Protein AF-A0A9E4L2Q2-F1 (afdb_monomer)

pLDDT: mean 92.12, std 5.34, range [73.31, 98.25]

Radius of gyration: 1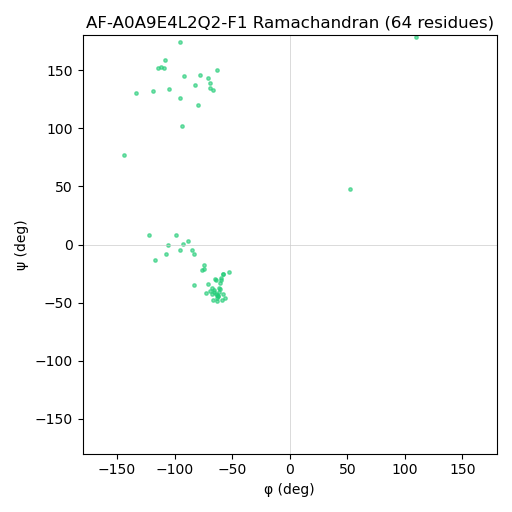4.52 Å; Cα contacts (8 Å, |Δi|>4): 34; chains: 1; bounding box: 37×26×29 Å

Sequence (66 aa):
MIERFDIRRSDNDRRKISLEDMASIRDVAPSDKYEGSIEQVARALRGVSSNAEADILVLLGRAVFA

Foldseek 3Di:
DDDDPQDDDDPPDPDGHDDDDQCVLLVHDPVCSVPDDLVSSLVSQCVPDPDSVVVNVVSVVVVVPD

Structure (mmCIF, N/CA/C/O backbone):
data_AF-A0A9E4L2Q2-F1
#
_entry.id   AF-A0A9E4L2Q2-F1
#
loop_
_atom_site.group_PDB
_atom_site.id
_atom_site.type_symbol
_atom_site.label_atom_id
_atom_site.label_alt_id
_atom_site.label_comp_id
_atom_site.label_asym_id
_atom_site.label_entity_id
_atom_site.label_seq_id
_atom_site.pdbx_PDB_ins_code
_atom_site.Cartn_x
_atom_site.Cartn_y
_atom_site.Cartn_z
_atom_site.occupancy
_atom_site.B_iso_or_equiv
_atom_site.auth_seq_id
_atom_site.auth_comp_id
_atom_site.auth_asym_id
_atom_site.auth_atom_id
_atom_site.pdbx_PDB_model_num
ATOM 1 N N . MET A 1 1 ? 20.439 -3.419 9.021 1.00 80.94 1 MET A N 1
ATOM 2 C CA . MET A 1 1 ? 20.240 -2.424 7.942 1.00 80.94 1 MET A CA 1
ATOM 3 C C . MET A 1 1 ? 19.071 -2.911 7.090 1.00 80.94 1 MET A C 1
ATOM 5 O O . MET A 1 1 ? 19.110 -4.074 6.713 1.00 80.94 1 MET A O 1
ATOM 9 N N . ILE A 1 2 ? 18.029 -2.098 6.864 1.00 89.38 2 ILE A N 1
ATOM 10 C CA . ILE A 1 2 ? 16.858 -2.461 6.034 1.00 89.38 2 ILE A CA 1
ATOM 11 C C . ILE A 1 2 ? 16.969 -1.742 4.686 1.00 89.38 2 ILE A C 1
ATOM 13 O O . ILE A 1 2 ? 17.292 -0.556 4.639 1.00 89.38 2 ILE A O 1
ATOM 17 N N . GLU A 1 3 ? 16.732 -2.468 3.597 1.00 88.50 3 GLU A N 1
ATOM 18 C CA . GLU A 1 3 ? 16.718 -1.917 2.243 1.00 88.50 3 GLU A CA 1
ATOM 19 C C . GLU A 1 3 ? 15.509 -0.999 2.011 1.00 88.50 3 GLU A C 1
ATOM 21 O O . GLU A 1 3 ? 14.379 -1.343 2.349 1.00 88.50 3 GLU A O 1
ATOM 26 N N . ARG A 1 4 ? 15.752 0.170 1.404 1.00 90.50 4 ARG A N 1
ATOM 27 C CA . ARG A 1 4 ? 14.704 1.113 0.999 1.00 90.50 4 ARG A CA 1
ATOM 28 C C . ARG A 1 4 ? 14.052 0.672 -0.305 1.00 90.50 4 ARG A C 1
ATOM 30 O O . ARG A 1 4 ? 14.724 0.608 -1.328 1.00 90.50 4 ARG A O 1
ATOM 37 N N . PHE A 1 5 ? 12.744 0.436 -0.272 1.00 91.88 5 PHE A N 1
ATOM 38 C CA . PHE A 1 5 ? 11.953 0.051 -1.445 1.00 91.88 5 PHE A CA 1
ATOM 39 C C . PHE A 1 5 ? 11.507 1.246 -2.305 1.00 91.88 5 PHE A C 1
ATOM 41 O O . PHE A 1 5 ? 11.001 1.056 -3.407 1.00 91.88 5 PHE A O 1
ATOM 48 N N . ASP A 1 6 ? 11.720 2.477 -1.836 1.00 91.69 6 ASP A N 1
ATOM 49 C CA . ASP A 1 6 ? 11.406 3.713 -2.558 1.00 91.69 6 ASP A CA 1
ATOM 50 C C . ASP A 1 6 ? 12.590 4.264 -3.388 1.00 91.69 6 ASP A C 1
ATOM 52 O O . ASP A 1 6 ? 12.468 5.284 -4.071 1.00 91.69 6 ASP A O 1
ATOM 56 N N . ILE A 1 7 ? 13.744 3.583 -3.372 1.00 90.56 7 ILE A N 1
ATOM 57 C CA . ILE A 1 7 ? 14.955 3.959 -4.118 1.00 90.56 7 ILE A CA 1
ATOM 58 C C . ILE A 1 7 ? 15.326 2.852 -5.113 1.00 90.56 7 ILE A C 1
ATOM 60 O O . ILE A 1 7 ? 15.396 1.677 -4.759 1.00 90.56 7 ILE A O 1
ATOM 64 N N . ARG A 1 8 ? 15.599 3.227 -6.370 1.00 85.62 8 ARG A N 1
ATOM 65 C CA . ARG A 1 8 ? 16.122 2.314 -7.401 1.00 85.62 8 ARG A CA 1
ATOM 66 C C . ARG A 1 8 ? 17.625 2.080 -7.197 1.00 85.62 8 ARG A C 1
ATOM 68 O O . ARG A 1 8 ? 18.339 2.985 -6.783 1.00 85.62 8 ARG A O 1
ATOM 75 N N . ARG A 1 9 ? 18.104 0.868 -7.500 1.00 78.06 9 ARG A N 1
ATOM 76 C CA . ARG A 1 9 ? 19.493 0.439 -7.235 1.00 78.06 9 ARG A CA 1
ATOM 77 C C . ARG A 1 9 ? 20.414 0.345 -8.454 1.00 78.06 9 ARG A C 1
ATOM 79 O O . ARG A 1 9 ? 21.565 -0.030 -8.280 1.00 78.06 9 ARG A O 1
ATOM 86 N N . SER A 1 10 ? 19.952 0.635 -9.669 1.00 82.12 10 SER A N 1
ATOM 87 C CA . SER A 1 10 ? 20.849 0.614 -10.831 1.00 82.12 10 SER A CA 1
ATOM 88 C C . SER A 1 10 ? 21.855 1.765 -10.758 1.00 82.12 10 SER A C 1
ATOM 90 O O . SER A 1 10 ? 21.485 2.887 -10.420 1.00 82.12 10 SER A O 1
ATOM 92 N N . ASP A 1 11 ? 23.110 1.485 -11.119 1.00 73.31 11 ASP A N 1
ATOM 93 C CA . ASP A 1 11 ? 24.285 2.337 -10.860 1.00 73.31 11 ASP A CA 1
ATOM 94 C C . ASP A 1 11 ? 24.159 3.800 -11.326 1.00 73.31 11 ASP A C 1
ATOM 96 O O . ASP A 1 11 ? 24.812 4.682 -10.778 1.00 73.31 11 ASP A O 1
ATOM 100 N N . ASN A 1 12 ? 23.285 4.079 -12.299 1.00 81.56 12 ASN A N 1
ATOM 101 C CA . ASN A 1 12 ? 23.048 5.418 -12.847 1.00 81.56 12 ASN A CA 1
ATOM 102 C C . ASN A 1 12 ? 21.586 5.899 -12.734 1.00 81.56 12 ASN A C 1
ATOM 104 O O . ASN A 1 12 ? 21.239 6.940 -13.296 1.00 81.56 12 ASN A O 1
ATOM 108 N N . ASP A 1 13 ? 20.706 5.179 -12.031 1.00 85.19 13 ASP A N 1
ATOM 109 C CA . ASP A 1 13 ? 19.303 5.578 -11.872 1.00 85.19 13 ASP A CA 1
ATOM 110 C C . ASP A 1 13 ? 19.097 6.393 -10.595 1.00 85.19 13 ASP A C 1
ATOM 112 O O . ASP A 1 13 ? 19.004 5.871 -9.487 1.00 85.19 13 ASP A O 1
ATOM 116 N N . ARG A 1 14 ? 18.999 7.713 -10.766 1.00 85.75 14 ARG A N 1
ATOM 117 C CA . ARG A 1 14 ? 18.784 8.666 -9.666 1.00 85.75 14 ARG A CA 1
ATOM 118 C C . ARG A 1 14 ? 17.305 8.900 -9.345 1.00 85.75 14 ARG A C 1
ATOM 120 O O . ARG A 1 14 ? 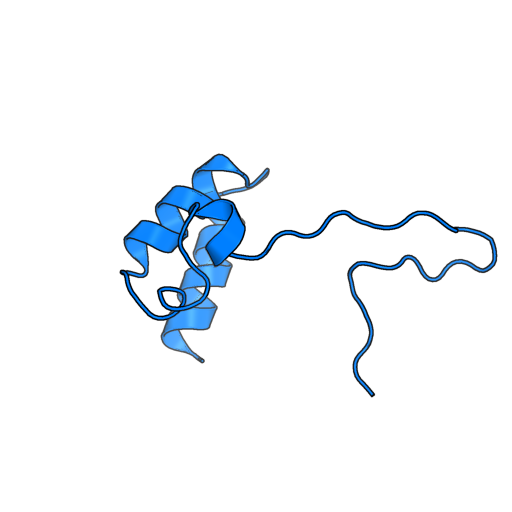17.000 9.765 -8.520 1.00 85.75 14 ARG A O 1
ATOM 127 N N . ARG A 1 15 ? 16.377 8.201 -10.008 1.00 87.75 15 ARG A N 1
ATOM 128 C CA . ARG A 1 15 ? 14.936 8.377 -9.779 1.00 87.75 15 ARG A CA 1
ATOM 129 C C . ARG A 1 15 ? 14.539 7.802 -8.421 1.00 87.75 15 ARG A C 1
ATOM 131 O O . ARG A 1 15 ? 15.028 6.756 -7.999 1.00 87.75 15 ARG A O 1
ATOM 138 N N . LYS A 1 16 ? 13.606 8.484 -7.759 1.00 89.75 16 LYS A N 1
ATOM 139 C CA . LYS A 1 16 ? 12.958 8.032 -6.523 1.00 89.75 16 LYS A CA 1
ATOM 140 C C . LYS A 1 16 ? 11.510 7.668 -6.816 1.00 89.75 16 LYS A C 1
ATOM 142 O O . LYS A 1 16 ? 10.912 8.223 -7.738 1.00 89.75 16 LYS A O 1
ATOM 147 N N . ILE A 1 17 ? 10.963 6.752 -6.034 1.00 92.62 17 ILE A N 1
ATOM 148 C CA . ILE A 1 17 ? 9.545 6.404 -6.065 1.00 92.62 17 ILE A CA 1
ATOM 149 C C . ILE A 1 17 ? 8.867 7.233 -4.976 1.00 92.62 17 ILE A C 1
ATOM 151 O O . ILE A 1 17 ? 9.319 7.234 -3.834 1.00 92.62 17 ILE A O 1
ATOM 155 N N . SER A 1 18 ? 7.823 7.980 -5.336 1.00 92.75 18 SER A N 1
ATOM 156 C CA . SER A 1 18 ? 7.010 8.682 -4.340 1.00 92.75 18 SER A CA 1
ATOM 157 C C . SER A 1 18 ? 6.279 7.652 -3.482 1.00 92.75 18 SER A C 1
ATOM 159 O O . SER A 1 18 ? 5.729 6.683 -4.009 1.00 92.75 18 SER A O 1
ATOM 161 N N . LEU A 1 19 ? 6.329 7.847 -2.168 1.00 94.25 19 LEU A N 1
ATOM 162 C CA . LEU A 1 19 ? 5.699 6.984 -1.187 1.00 94.25 19 LEU A CA 1
ATOM 163 C C . LEU A 1 19 ? 4.956 7.856 -0.183 1.00 94.25 19 LEU A C 1
ATOM 165 O O . LEU A 1 19 ? 5.536 8.790 0.365 1.00 94.25 19 LEU A O 1
ATOM 169 N N . GLU A 1 20 ? 3.705 7.496 0.059 1.00 93.69 20 GLU A N 1
ATOM 170 C CA . GLU A 1 20 ? 2.839 8.085 1.072 1.00 93.69 20 GLU A CA 1
ATOM 171 C C . GLU A 1 20 ? 2.532 7.030 2.138 1.00 93.69 20 GLU A C 1
ATOM 173 O O . GLU A 1 20 ? 2.540 5.825 1.856 1.00 93.69 20 GLU A O 1
ATOM 178 N N . ASP A 1 21 ? 2.283 7.475 3.367 1.00 93.62 21 ASP A N 1
ATOM 179 C CA . ASP A 1 21 ? 1.825 6.602 4.441 1.00 93.62 21 ASP A CA 1
ATOM 180 C C . ASP A 1 21 ? 0.294 6.629 4.562 1.00 93.62 21 ASP A C 1
ATOM 182 O O . ASP A 1 21 ? -0.411 7.357 3.865 1.00 93.62 21 ASP A O 1
ATOM 186 N N . MET A 1 22 ? -0.259 5.784 5.433 1.00 93.94 22 MET A N 1
ATOM 187 C CA . MET A 1 22 ? -1.713 5.701 5.549 1.00 93.94 22 MET A CA 1
ATOM 188 C C . MET A 1 22 ? -2.335 6.888 6.289 1.00 93.94 22 MET A C 1
ATOM 190 O O . MET A 1 22 ? -3.529 7.132 6.126 1.00 93.94 22 MET A O 1
ATOM 194 N N . ALA A 1 23 ? -1.563 7.612 7.102 1.00 93.81 23 ALA A N 1
ATOM 195 C CA . ALA A 1 23 ? -2.047 8.818 7.756 1.00 93.81 23 ALA A CA 1
ATOM 196 C C . ALA A 1 23 ? -2.178 9.958 6.737 1.00 93.81 23 ALA A C 1
ATOM 198 O O . ALA A 1 23 ? -3.210 10.626 6.720 1.00 93.81 23 ALA A O 1
ATOM 199 N N . SER A 1 24 ? -1.208 10.107 5.827 1.00 94.06 24 SER A N 1
ATOM 200 C CA . SER A 1 24 ? -1.276 11.081 4.737 1.00 94.06 24 SER A CA 1
ATOM 201 C C . SER A 1 24 ? -2.370 10.742 3.724 1.00 94.06 24 SER A C 1
ATOM 203 O O . SER A 1 24 ? -3.155 11.616 3.370 1.00 94.06 24 SER A O 1
ATOM 205 N N . ILE A 1 25 ? -2.523 9.469 3.335 1.00 94.81 25 ILE A N 1
ATOM 206 C CA . ILE A 1 25 ? -3.611 9.031 2.436 1.00 94.81 25 ILE A CA 1
ATOM 207 C C . ILE A 1 25 ? -5.000 9.286 3.045 1.00 94.81 25 ILE A C 1
ATOM 209 O O . ILE A 1 25 ? -5.941 9.616 2.324 1.00 94.81 25 ILE A O 1
ATOM 213 N N . ARG A 1 26 ? -5.153 9.101 4.363 1.00 93.81 26 ARG A N 1
ATOM 214 C CA . ARG A 1 26 ? -6.424 9.323 5.076 1.00 93.81 26 ARG A CA 1
ATOM 215 C C . ARG A 1 26 ? -6.646 10.778 5.498 1.00 93.81 26 ARG A C 1
ATOM 217 O O . ARG A 1 26 ? -7.716 11.051 6.034 1.00 93.81 26 ARG A O 1
ATOM 224 N N . ASP A 1 27 ? -5.672 11.658 5.275 1.00 93.31 27 ASP A N 1
ATOM 225 C CA . ASP A 1 27 ? -5.676 13.055 5.724 1.00 93.31 27 ASP A CA 1
ATOM 226 C C . ASP A 1 27 ? -5.962 13.198 7.233 1.00 93.31 27 ASP A C 1
ATOM 228 O O . ASP A 1 27 ? -6.823 13.959 7.671 1.00 93.31 27 ASP A O 1
ATOM 232 N N . VAL A 1 28 ? -5.268 12.397 8.049 1.00 93.81 28 VAL A N 1
ATOM 233 C CA . VAL A 1 28 ? -5.387 12.432 9.516 1.00 93.81 28 VAL A CA 1
ATOM 234 C C . VAL A 1 28 ? -4.112 12.957 10.162 1.00 93.81 28 VAL A C 1
ATOM 236 O O . VAL A 1 28 ? -3.009 12.813 9.628 1.00 93.81 28 VAL A O 1
ATOM 239 N N . ALA A 1 29 ? -4.249 13.549 11.350 1.00 93.88 29 ALA A N 1
ATOM 240 C CA . ALA A 1 29 ? -3.096 14.019 12.097 1.00 93.88 29 ALA A CA 1
ATOM 241 C C . ALA A 1 29 ? -2.179 12.840 12.484 1.00 93.88 29 ALA A C 1
ATOM 243 O O . ALA A 1 29 ? -2.660 11.737 12.754 1.00 93.88 29 ALA A O 1
ATOM 244 N N . PRO A 1 30 ? -0.855 13.054 12.608 1.00 91.62 30 PRO A N 1
ATOM 245 C CA . PRO A 1 30 ? 0.068 12.000 13.031 1.00 91.62 30 PRO A CA 1
ATOM 246 C C . PRO A 1 30 ? -0.255 11.380 14.400 1.00 91.62 30 PRO A C 1
ATOM 248 O O . PRO A 1 30 ? 0.124 10.234 14.651 1.00 91.62 30 PRO A O 1
ATOM 251 N N . SER A 1 31 ? -0.934 12.121 15.286 1.00 92.38 31 SER A N 1
ATOM 252 C CA . SER A 1 31 ? -1.439 11.620 16.573 1.00 92.38 31 SER A CA 1
ATOM 253 C C . SER A 1 31 ? -2.507 10.542 16.409 1.00 92.38 31 SER A C 1
ATOM 255 O O . SER A 1 31 ? -2.584 9.637 17.234 1.00 92.38 31 SER A O 1
ATOM 257 N N . ASP A 1 32 ? -3.265 10.595 15.316 1.00 92.25 32 ASP A N 1
ATOM 258 C CA . ASP A 1 32 ? -4.467 9.790 15.095 1.00 92.25 32 ASP A CA 1
ATOM 259 C C . ASP A 1 32 ? -4.167 8.557 14.227 1.00 92.25 32 ASP A C 1
ATOM 261 O O . ASP A 1 32 ? -5.064 7.821 13.825 1.00 92.25 32 ASP A O 1
ATOM 265 N N . LYS A 1 33 ? -2.886 8.292 13.936 1.00 85.69 33 LYS 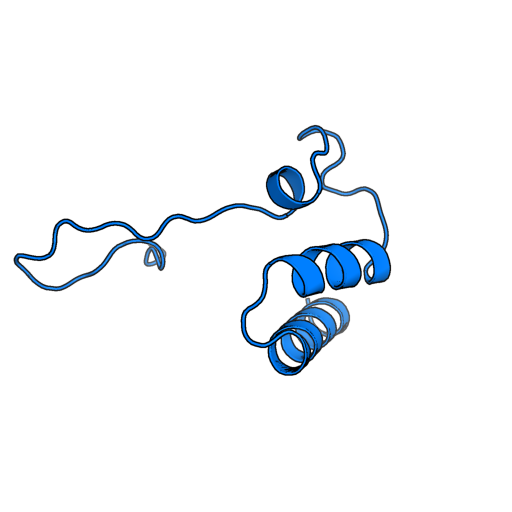A N 1
ATOM 266 C CA . LYS A 1 33 ? -2.442 7.183 13.070 1.00 85.69 33 LYS A CA 1
ATOM 267 C C . LYS A 1 33 ? -2.882 5.794 13.542 1.00 85.69 33 LYS A C 1
ATOM 269 O O . LYS A 1 33 ? -2.929 4.869 12.736 1.00 85.69 33 LYS A O 1
ATOM 274 N N . TYR A 1 34 ? -3.133 5.642 14.841 1.00 86.50 34 TYR A N 1
ATOM 275 C CA . TYR A 1 34 ? -3.562 4.383 15.452 1.00 86.50 34 TYR A CA 1
ATOM 276 C C . TYR A 1 34 ? -5.080 4.285 15.590 1.00 86.50 34 TYR A C 1
ATOM 278 O O . TYR A 1 34 ? -5.587 3.239 15.981 1.00 86.50 34 TYR A O 1
ATOM 286 N N . GLU A 1 35 ? -5.794 5.351 15.237 1.00 88.19 35 GLU A N 1
ATOM 287 C CA . GLU A 1 35 ? -7.242 5.406 15.304 1.00 88.19 35 GLU A CA 1
ATOM 288 C C . GLU A 1 35 ? -7.876 4.965 13.978 1.00 88.19 35 GLU A C 1
ATOM 290 O O . GLU A 1 35 ? -7.400 5.239 12.862 1.00 88.19 35 GLU A O 1
ATOM 295 N N . GLY A 1 36 ? -9.025 4.306 14.100 1.00 86.38 36 GLY A N 1
ATOM 296 C CA . GLY A 1 36 ? -9.842 3.869 12.976 1.00 86.38 36 GLY A CA 1
ATOM 297 C C . GLY A 1 36 ? -9.860 2.361 12.755 1.00 86.38 36 GLY A C 1
ATOM 298 O O . GLY A 1 36 ? -9.244 1.583 13.479 1.00 86.38 36 GLY A O 1
ATOM 299 N N . SER A 1 37 ? -10.629 1.949 11.751 1.00 93.44 37 SER A N 1
ATOM 300 C CA . SER A 1 37 ? -10.910 0.539 11.482 1.00 93.44 37 SER A CA 1
ATOM 301 C C . SER A 1 37 ? -10.203 0.028 10.227 1.00 93.44 37 SER A C 1
ATOM 303 O O . SER A 1 37 ? -9.848 0.797 9.326 1.00 93.44 37 SER A O 1
ATOM 305 N N . ILE A 1 38 ? -10.034 -1.294 10.131 1.00 93.44 38 ILE A N 1
ATOM 306 C CA . ILE A 1 38 ? -9.450 -1.930 8.943 1.00 93.44 38 ILE A CA 1
ATOM 307 C C . ILE A 1 38 ? -10.274 -1.635 7.680 1.00 93.44 38 ILE A C 1
ATOM 309 O O . ILE A 1 38 ? -9.719 -1.484 6.594 1.00 93.44 38 ILE A O 1
ATOM 313 N N . GLU A 1 39 ? -11.589 -1.453 7.813 1.00 94.88 39 GLU A N 1
ATOM 314 C CA . GLU A 1 39 ? -12.492 -1.062 6.729 1.00 94.88 39 GLU A CA 1
ATOM 315 C C . GLU A 1 39 ? -12.220 0.363 6.239 1.00 94.88 39 GLU A C 1
ATOM 317 O O . GLU A 1 39 ? -12.293 0.622 5.036 1.00 94.88 39 GLU A O 1
ATOM 322 N N . GLN A 1 40 ? -11.886 1.293 7.140 1.00 94.75 40 GLN A N 1
ATOM 323 C CA . GLN A 1 40 ? -11.497 2.655 6.760 1.00 94.75 40 GLN A CA 1
ATOM 324 C C . GLN A 1 40 ? -10.173 2.648 5.987 1.00 94.75 40 GLN A C 1
ATOM 326 O O . GLN A 1 40 ? -10.053 3.330 4.968 1.00 94.75 40 GLN A O 1
ATOM 331 N N . VAL A 1 41 ? -9.214 1.824 6.417 1.00 95.25 41 VAL A N 1
ATOM 332 C CA . VAL A 1 41 ? -7.940 1.611 5.713 1.00 95.25 41 VAL A CA 1
ATOM 333 C C . VAL A 1 41 ? -8.188 0.991 4.332 1.00 95.25 41 VAL A C 1
ATOM 335 O O . VAL A 1 41 ? -7.730 1.525 3.324 1.00 95.25 41 VAL A O 1
ATOM 338 N N . ALA A 1 42 ? -8.988 -0.073 4.244 1.00 96.19 42 ALA A N 1
ATOM 339 C CA . ALA A 1 42 ? -9.326 -0.722 2.977 1.00 96.19 42 ALA A CA 1
ATOM 340 C C . ALA A 1 42 ? -10.048 0.227 2.004 1.00 96.19 42 ALA A C 1
ATOM 342 O O . ALA A 1 42 ? -9.792 0.196 0.798 1.00 96.19 42 ALA A O 1
ATOM 343 N N . ARG A 1 43 ? -10.931 1.097 2.515 1.00 95.69 43 ARG A N 1
ATOM 344 C CA . ARG A 1 43 ? -11.624 2.110 1.709 1.00 95.69 43 ARG A CA 1
ATOM 345 C C . ARG A 1 43 ? -10.651 3.117 1.107 1.00 95.69 43 ARG A C 1
ATOM 347 O O . ARG A 1 43 ? -10.767 3.398 -0.082 1.00 95.69 43 ARG A O 1
ATOM 354 N N . ALA A 1 44 ? -9.709 3.638 1.892 1.00 95.94 44 ALA A N 1
ATOM 355 C CA . ALA A 1 44 ? -8.747 4.609 1.376 1.00 95.94 44 ALA A CA 1
ATOM 356 C C . ALA A 1 44 ? -7.764 3.951 0.387 1.00 95.94 44 ALA A C 1
ATOM 358 O O . ALA A 1 44 ? -7.519 4.497 -0.686 1.00 95.94 44 ALA A O 1
ATOM 359 N N . LEU A 1 45 ? -7.309 2.722 0.672 1.00 96.25 45 LEU A N 1
ATOM 360 C CA . LEU A 1 45 ? -6.452 1.932 -0.222 1.00 96.25 45 LEU A CA 1
ATOM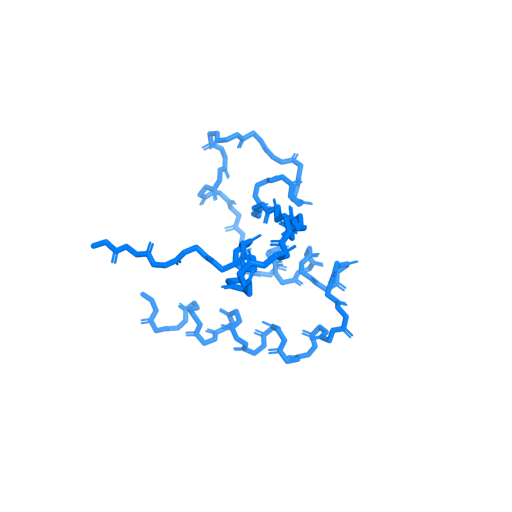 361 C C . LEU A 1 45 ? -7.098 1.706 -1.595 1.00 96.25 45 LEU A C 1
ATOM 363 O O . LEU A 1 45 ? -6.446 1.866 -2.625 1.00 96.25 45 LEU A O 1
ATOM 367 N N . ARG A 1 46 ? -8.398 1.390 -1.626 1.00 96.50 46 ARG A N 1
ATOM 368 C CA . ARG A 1 46 ? -9.150 1.203 -2.875 1.00 96.50 46 ARG A CA 1
ATOM 369 C C . ARG A 1 46 ? -9.152 2.452 -3.764 1.00 96.50 46 ARG A C 1
ATOM 371 O O . ARG A 1 46 ? -9.244 2.306 -4.976 1.00 96.50 46 ARG A O 1
ATOM 378 N N . GLY A 1 47 ? -9.057 3.652 -3.185 1.00 95.56 47 GLY A N 1
ATOM 379 C CA . GLY A 1 47 ? -9.036 4.913 -3.933 1.00 95.56 47 GLY A CA 1
ATOM 380 C C . GLY A 1 47 ? -7.702 5.224 -4.617 1.00 95.56 47 GLY A C 1
ATOM 381 O O . GLY A 1 47 ? -7.686 5.995 -5.572 1.00 95.56 47 GLY A O 1
ATOM 382 N N . VAL A 1 48 ? -6.599 4.628 -4.152 1.00 95.38 48 VAL A N 1
ATOM 383 C CA . VAL A 1 48 ? -5.236 4.932 -4.631 1.00 95.38 48 VAL A CA 1
ATOM 384 C C . VAL A 1 48 ? -4.533 3.743 -5.291 1.00 95.38 48 VAL A C 1
ATOM 386 O O . VAL A 1 48 ? -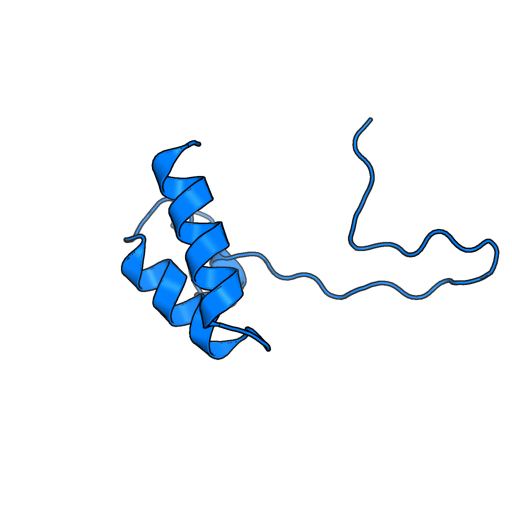3.501 3.918 -5.934 1.00 95.38 48 VAL A O 1
ATOM 389 N N . SER A 1 49 ? -5.068 2.531 -5.138 1.00 96.50 49 SER A N 1
ATOM 390 C CA . SER A 1 49 ? -4.473 1.311 -5.682 1.00 96.50 49 SER A CA 1
ATOM 391 C C . SER A 1 49 ? -4.816 1.098 -7.160 1.00 96.50 49 SER A C 1
ATOM 393 O O . SER A 1 49 ? -5.970 1.207 -7.574 1.00 96.50 49 SER A O 1
ATOM 395 N N . SER A 1 50 ? -3.815 0.685 -7.943 1.00 97.38 50 SER A N 1
ATOM 396 C CA . SER A 1 50 ? -3.998 0.208 -9.321 1.00 97.38 50 SER A CA 1
ATOM 397 C C . SER A 1 50 ? -4.601 -1.204 -9.400 1.00 97.38 50 SER A C 1
ATOM 399 O O . SER A 1 50 ? -5.087 -1.597 -10.458 1.00 97.38 50 SER A O 1
ATOM 401 N N . ASN A 1 51 ? -4.557 -1.983 -8.312 1.00 98.06 51 ASN A N 1
ATOM 402 C CA . ASN A 1 51 ? -5.171 -3.307 -8.196 1.00 98.06 51 ASN A CA 1
ATOM 403 C C . ASN A 1 51 ? -5.719 -3.515 -6.775 1.00 98.06 51 ASN A C 1
ATOM 405 O O . ASN A 1 51 ? -5.136 -4.211 -5.940 1.00 98.06 51 ASN A O 1
ATOM 409 N N . ALA A 1 52 ? -6.865 -2.890 -6.512 1.00 97.50 52 ALA A N 1
ATOM 410 C CA . ALA A 1 52 ? -7.432 -2.838 -5.172 1.00 97.50 52 ALA A CA 1
ATOM 411 C C . ALA A 1 52 ? -7.762 -4.221 -4.586 1.00 97.50 52 ALA A C 1
ATOM 413 O O . ALA A 1 52 ? -7.662 -4.397 -3.377 1.00 97.50 52 ALA A O 1
ATOM 414 N N . GLU A 1 53 ? -8.159 -5.203 -5.400 1.00 97.50 53 GLU A N 1
ATOM 415 C CA . GLU A 1 53 ? -8.502 -6.542 -4.898 1.00 97.50 53 GLU A CA 1
ATOM 416 C C . GLU A 1 53 ? -7.275 -7.266 -4.341 1.00 97.50 53 GLU A C 1
ATOM 418 O O . GLU A 1 53 ? -7.313 -7.761 -3.213 1.00 97.50 53 GLU A O 1
ATOM 423 N N . ALA A 1 54 ? -6.171 -7.267 -5.092 1.00 98.25 54 ALA A N 1
ATOM 424 C CA . ALA A 1 54 ? -4.923 -7.873 -4.642 1.00 98.25 54 ALA A CA 1
ATOM 425 C C . ALA A 1 54 ? -4.372 -7.166 -3.394 1.00 98.25 54 ALA A C 1
ATOM 427 O O . ALA 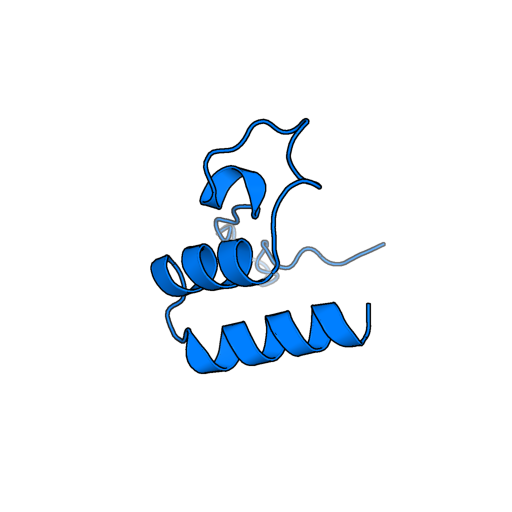A 1 54 ? -3.988 -7.824 -2.425 1.00 98.25 54 ALA A O 1
ATOM 428 N N . ASP A 1 55 ? -4.395 -5.833 -3.376 1.00 97.62 55 ASP A N 1
ATOM 429 C CA . ASP A 1 55 ? -3.841 -5.061 -2.263 1.00 97.62 55 ASP A CA 1
ATOM 430 C C . ASP A 1 55 ? -4.693 -5.177 -0.987 1.00 97.62 55 ASP A C 1
ATOM 432 O O . ASP A 1 55 ? -4.149 -5.226 0.119 1.00 97.62 55 ASP A O 1
ATOM 436 N N . ILE A 1 56 ? -6.021 -5.295 -1.108 1.00 97.19 56 ILE A N 1
ATOM 437 C CA . ILE A 1 56 ? -6.903 -5.564 0.040 1.00 97.19 56 ILE A CA 1
ATOM 438 C C . ILE A 1 56 ? -6.624 -6.951 0.629 1.00 97.19 56 ILE A C 1
ATOM 440 O O . ILE A 1 56 ? -6.608 -7.089 1.851 1.00 97.19 56 ILE A O 1
ATOM 444 N N . LEU A 1 57 ? -6.358 -7.972 -0.193 1.00 97.62 57 LEU A N 1
ATOM 445 C CA . LEU A 1 57 ? -5.972 -9.293 0.319 1.00 97.62 57 LEU A CA 1
ATOM 446 C C . LEU A 1 57 ? -4.663 -9.228 1.117 1.00 97.62 57 LEU A C 1
ATOM 448 O O . LEU A 1 57 ? -4.569 -9.830 2.187 1.00 97.62 57 LEU A O 1
ATOM 452 N N . VAL A 1 58 ? -3.680 -8.452 0.649 1.00 97.12 58 VAL A N 1
ATOM 453 C CA . VAL A 1 58 ? -2.434 -8.207 1.394 1.00 97.12 58 VAL A CA 1
ATOM 4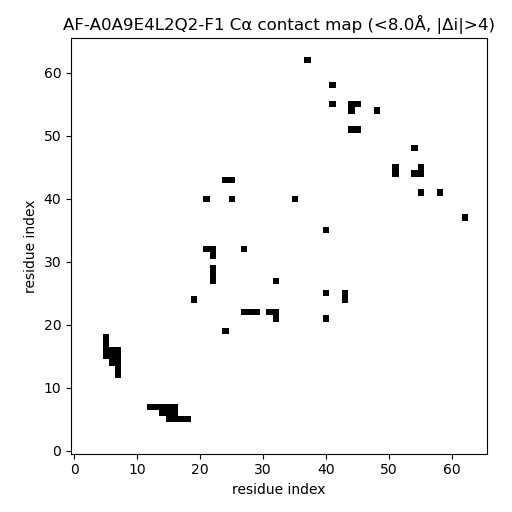54 C C . VAL A 1 58 ? -2.714 -7.488 2.715 1.00 97.12 58 VAL A C 1
ATOM 456 O O . VAL A 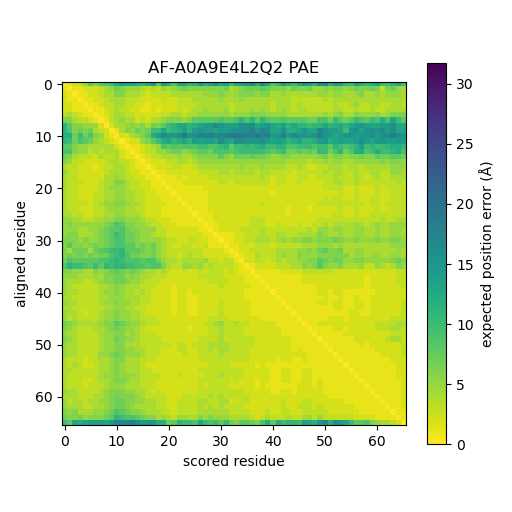1 58 ? -2.168 -7.879 3.747 1.00 97.12 58 VAL A O 1
ATOM 459 N N . LEU A 1 59 ? -3.570 -6.461 2.706 1.00 96.38 59 LEU A N 1
ATOM 460 C CA . LEU A 1 59 ? -3.964 -5.728 3.910 1.00 96.38 59 LEU A CA 1
ATOM 461 C C . LEU A 1 59 ? -4.614 -6.651 4.950 1.00 96.38 59 LEU A C 1
ATOM 463 O O . LEU A 1 59 ? -4.228 -6.617 6.116 1.00 96.38 59 LEU A O 1
ATOM 467 N N . LEU A 1 60 ? -5.564 -7.491 4.534 1.00 95.88 60 LEU A N 1
ATOM 468 C CA . LEU A 1 60 ? -6.233 -8.445 5.421 1.00 95.88 60 LEU A CA 1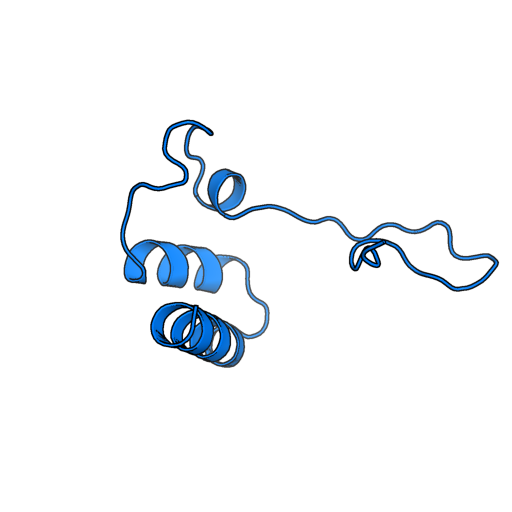
ATOM 469 C C . LEU A 1 60 ? -5.258 -9.489 5.964 1.00 95.88 60 LEU A C 1
ATOM 471 O O . LEU A 1 60 ? -5.270 -9.762 7.159 1.00 95.88 60 LEU A O 1
ATOM 475 N N . GLY A 1 61 ? -4.369 -10.018 5.117 1.00 97.19 61 GLY A N 1
ATOM 476 C CA . GLY A 1 61 ? -3.304 -10.913 5.562 1.00 97.19 61 GLY A CA 1
ATOM 477 C C . GLY A 1 61 ? -2.445 -10.265 6.647 1.00 97.19 61 GLY A C 1
ATOM 478 O O . GLY A 1 61 ? -2.214 -10.862 7.692 1.00 97.19 61 GLY A O 1
ATOM 479 N N . ARG A 1 62 ? -2.041 -9.004 6.460 1.00 94.56 62 ARG A N 1
ATOM 480 C CA . ARG A 1 62 ? -1.312 -8.260 7.496 1.00 94.56 62 ARG A CA 1
ATOM 481 C C . ARG A 1 62 ? -2.142 -8.078 8.764 1.00 94.56 62 ARG A C 1
ATOM 483 O O . ARG A 1 62 ? -1.614 -8.313 9.832 1.00 94.56 62 ARG A O 1
ATOM 490 N N . ALA A 1 63 ? -3.420 -7.718 8.676 1.00 93.00 63 ALA A N 1
ATOM 491 C CA . ALA A 1 63 ? -4.258 -7.533 9.864 1.00 93.00 63 ALA A CA 1
ATOM 492 C C . ALA A 1 63 ? -4.476 -8.826 10.674 1.00 93.00 63 ALA A C 1
ATOM 494 O O . ALA A 1 63 ? -4.653 -8.760 11.885 1.00 93.00 63 ALA A O 1
ATOM 495 N N . VAL A 1 64 ? -4.475 -9.988 10.014 1.00 95.31 64 VAL A N 1
ATOM 496 C CA . VAL A 1 64 ? -4.661 -11.297 10.663 1.00 95.31 64 VAL A CA 1
ATOM 497 C C . VAL A 1 64 ? -3.358 -11.846 11.248 1.00 95.31 64 VAL A C 1
ATOM 499 O O . VAL A 1 64 ? -3.397 -12.526 12.270 1.00 95.31 64 VAL A O 1
ATOM 502 N N . PHE A 1 65 ? -2.221 -11.592 10.595 1.00 95.88 65 PHE A N 1
ATOM 503 C CA . PHE A 1 65 ? -0.939 -12.216 10.944 1.00 95.88 65 PHE A CA 1
ATOM 504 C C . PHE A 1 65 ? 0.076 -11.286 11.629 1.00 95.88 65 PHE A C 1
ATOM 506 O O . PHE A 1 65 ? 1.134 -11.781 12.021 1.00 95.88 65 PHE A O 1
ATOM 513 N N . ALA A 1 66 ? -0.183 -9.977 11.714 1.00 80.00 66 ALA A N 1
ATOM 514 C CA . ALA A 1 66 ? 0.739 -9.000 12.309 1.00 80.00 66 ALA A CA 1
ATOM 515 C C . ALA A 1 66 ? 0.702 -8.964 13.840 1.00 80.00 66 ALA A C 1
ATOM 517 O O . ALA A 1 66 ? -0.368 -9.233 14.429 1.00 80.00 66 ALA A O 1
#

Mean predicted aligned error: 4.06 Å

Secondary structure (DSSP, 8-state):
----TTB--STT---B-----HHHHTT--GGGTT-S-HHHHHHHHHHH-SSHHHHHHHHHHHHHH-

Solvent-accessible surface area (backbone atoms only — not comparable to full-atom values): 4354 Å² total; per-residue (Å²): 139,82,86,67,88,46,53,59,82,56,98,84,50,86,61,70,52,92,80,82,55,72,35,65,74,65,73,48,57,84,88,49,63,84,61,84,51,73,65,58,52,48,55,52,45,49,75,74,45,97,51,38,69,65,52,44,53,52,52,51,50,45,72,74,73,108